Protein AF-A0A0B4C4C9-F1 (afdb_monomer_lite)

Radius of gyration: 31.79 Å; chains: 1; bounding box: 48×57×106 Å

pLDDT: mean 70.26, std 20.56, range [30.72, 98.25]

Foldseek 3Di:
DDDDDDDPPPDDDPDDDPPPPVVVPPDPDDDDPDDDVVVVVVVCVVVVNDDDPPDDDDDDDDDDDDDDDDDDDDDDDDPPPDPDPPPDDPPPPPPPPVPDDDDDDDDDPVVVVVLVVQQVVVCVVVVHRDDSVNSVVVVVVVVVVVCVVVVVD

Secondary structure (DSSP, 8-state):
---PPPPTTS-----------GGGG-PPPPPPPPPPHHHHHHHHHHTT-------------------PPP-PPPPP---------------------S-PPP------HHHHHHHHHHHHHHHHHHTSPPPHHHHHHHHHHHHHHHHHHHTT-

Sequence (153 aa):
MSRERAPVFAGRKAADSSLDLGGLTARPAKPKPPVDPAALAEVAERHGFTDRDSGGQVGAGEGGGLAAPPASPPASPQVVTVPVPASAAPGRRVLRSGRNVPVNLKATPDFQARFFAVCDRLTEIHGRPITQAEGFEMAIAALEREVAEGGAK

Organism: NCBI:txid172043

Structure (mmCIF, N/CA/C/O backbone):
data_AF-A0A0B4C4C9-F1
#
_entry.id   AF-A0A0B4C4C9-F1
#
loop_
_atom_site.group_PDB
_atom_site.id
_atom_site.type_symbol
_atom_site.label_atom_id
_atom_site.label_alt_id
_atom_site.label_comp_id
_atom_site.label_asym_id
_atom_site.label_entity_id
_atom_site.label_seq_id
_atom_site.pdbx_PDB_ins_code
_atom_site.Cartn_x
_atom_site.Cartn_y
_atom_site.Cartn_z
_atom_site.occupancy
_atom_site.B_iso_or_equiv
_atom_site.auth_seq_id
_atom_site.auth_comp_id
_atom_site.auth_asym_id
_atom_site.auth_atom_id
_atom_site.pdbx_PDB_model_num
ATOM 1 N N . MET A 1 1 ? -1.357 32.097 42.625 1.00 41.88 1 MET A N 1
ATOM 2 C CA . MET A 1 1 ? -0.040 31.486 42.340 1.00 41.88 1 MET A CA 1
ATOM 3 C C . MET A 1 1 ? 0.207 31.561 40.841 1.00 41.88 1 MET A C 1
ATOM 5 O O . MET A 1 1 ? -0.308 30.733 40.101 1.00 41.88 1 MET A O 1
ATOM 9 N N . SER A 1 2 ? 0.904 32.602 40.389 1.00 46.28 2 SER A N 1
ATOM 10 C CA . SER A 1 2 ? 1.195 32.841 38.970 1.00 46.28 2 SER A CA 1
ATOM 11 C C . SER A 1 2 ? 2.505 32.146 38.605 1.00 46.28 2 SER A C 1
ATOM 13 O O . SER A 1 2 ? 3.511 32.356 39.274 1.00 46.28 2 SER A O 1
ATOM 15 N N . ARG A 1 3 ? 2.494 31.280 37.586 1.00 51.66 3 ARG A N 1
ATOM 16 C CA . ARG A 1 3 ? 3.705 30.620 37.075 1.00 51.66 3 ARG A CA 1
ATOM 17 C C . ARG A 1 3 ? 4.302 31.471 35.955 1.00 51.66 3 ARG A C 1
ATOM 19 O O . ARG A 1 3 ? 3.769 31.482 34.848 1.00 51.66 3 ARG A O 1
ATOM 26 N N . GLU A 1 4 ? 5.395 32.166 36.247 1.00 62.62 4 GLU A N 1
ATOM 27 C CA . GLU A 1 4 ? 6.282 32.740 35.231 1.00 62.62 4 GLU A CA 1
ATOM 28 C C . GLU A 1 4 ? 6.896 31.615 34.381 1.00 62.62 4 GLU A C 1
ATOM 30 O O . GLU A 1 4 ? 7.437 30.641 34.907 1.00 62.62 4 GLU A O 1
ATOM 35 N N . ARG A 1 5 ? 6.796 31.728 33.051 1.00 60.53 5 ARG A N 1
ATOM 36 C CA . ARG A 1 5 ? 7.523 30.874 32.099 1.00 60.53 5 ARG A CA 1
ATOM 37 C C . ARG A 1 5 ? 8.831 31.566 31.722 1.00 60.53 5 ARG A C 1
ATOM 39 O O . ARG A 1 5 ? 8.803 32.676 31.202 1.00 60.53 5 ARG A O 1
ATOM 46 N N . ALA A 1 6 ? 9.955 30.887 31.933 1.00 61.78 6 ALA A N 1
ATOM 47 C CA . ALA A 1 6 ? 11.267 31.352 31.491 1.00 61.78 6 ALA A CA 1
ATOM 48 C C . ALA A 1 6 ? 11.370 31.395 29.946 1.00 61.78 6 ALA A C 1
ATOM 50 O O . ALA A 1 6 ? 10.840 30.501 29.274 1.00 61.78 6 ALA A O 1
ATOM 51 N N . PRO A 1 7 ? 12.064 32.388 29.357 1.00 62.88 7 PRO A N 1
ATOM 52 C CA . PRO A 1 7 ? 12.281 32.456 27.916 1.00 62.88 7 PRO A CA 1
ATOM 53 C C . PRO A 1 7 ? 13.371 31.467 27.469 1.00 62.88 7 PRO A C 1
ATOM 55 O O . PRO A 1 7 ? 14.532 31.573 27.852 1.00 62.88 7 PRO A O 1
ATOM 58 N N . VAL A 1 8 ? 13.002 30.531 26.590 1.00 62.84 8 VAL A N 1
ATOM 59 C CA . VAL A 1 8 ? 13.865 29.455 26.044 1.00 62.84 8 VAL A CA 1
ATOM 60 C C . VAL A 1 8 ? 14.946 29.971 25.069 1.00 62.84 8 VAL A C 1
ATOM 62 O O . VAL A 1 8 ? 15.803 29.212 24.627 1.00 62.84 8 VAL A O 1
ATOM 65 N N . PHE A 1 9 ? 14.960 31.269 24.747 1.00 61.53 9 PHE A N 1
ATOM 66 C CA . PHE A 1 9 ? 15.807 31.828 23.682 1.00 61.53 9 PHE A CA 1
ATOM 67 C C . PHE A 1 9 ? 16.710 32.993 24.106 1.00 61.53 9 PHE A C 1
ATOM 69 O O . PHE A 1 9 ? 17.215 33.724 23.256 1.00 61.53 9 PHE A O 1
ATOM 76 N N . ALA A 1 10 ? 16.982 33.158 25.399 1.00 53.31 10 ALA A N 1
ATOM 77 C CA . ALA A 1 10 ? 18.032 34.068 25.844 1.00 53.31 10 ALA A CA 1
ATOM 78 C C . ALA A 1 10 ? 19.397 33.358 25.761 1.00 53.31 10 ALA A C 1
ATOM 80 O O . ALA A 1 10 ? 19.833 32.750 26.733 1.00 53.31 10 ALA A O 1
ATOM 81 N N . GLY A 1 11 ? 20.073 33.389 24.602 1.00 51.84 11 GLY A N 1
ATOM 82 C CA . GLY A 1 11 ? 21.479 32.953 24.584 1.00 51.84 11 GLY A CA 1
ATOM 83 C C . GLY A 1 11 ? 22.174 32.607 23.269 1.00 51.84 11 GLY A C 1
ATOM 84 O O . GLY A 1 11 ? 23.379 32.373 23.310 1.00 51.84 11 GLY A O 1
ATOM 85 N N . ARG A 1 12 ? 21.524 32.586 22.098 1.00 47.84 12 ARG A N 1
ATOM 86 C CA . ARG A 1 12 ? 22.277 32.388 20.843 1.00 47.84 12 ARG A CA 1
ATOM 87 C C . ARG A 1 12 ? 22.711 33.726 20.263 1.00 47.84 12 ARG A C 1
ATOM 89 O O . ARG A 1 12 ? 22.006 34.325 19.459 1.00 47.84 12 ARG A O 1
ATOM 96 N N . LYS A 1 13 ? 23.893 34.178 20.699 1.00 50.91 13 LYS A N 1
ATOM 97 C CA . LYS A 1 13 ? 24.691 35.174 19.977 1.00 50.91 13 LYS A CA 1
ATOM 98 C C . LYS A 1 13 ? 24.787 3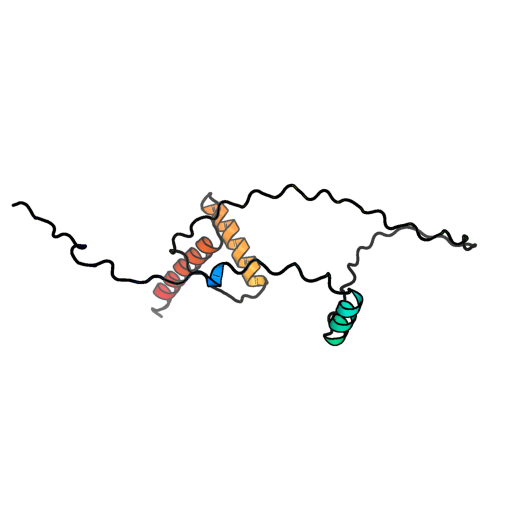4.740 18.513 1.00 50.91 13 LYS A C 1
ATOM 100 O O . LYS A 1 13 ? 25.241 33.634 18.229 1.00 50.91 13 LYS A O 1
ATOM 105 N N . ALA A 1 14 ? 24.343 35.616 17.618 1.00 56.09 14 ALA A N 1
ATOM 106 C CA . ALA A 1 14 ? 24.651 35.552 16.201 1.00 56.09 14 ALA A CA 1
ATOM 107 C C . ALA A 1 14 ? 26.172 35.676 16.055 1.00 56.09 14 ALA A C 1
ATOM 109 O O . ALA A 1 14 ? 26.721 36.767 16.176 1.00 56.09 14 ALA A O 1
ATOM 110 N N . ALA A 1 15 ? 26.846 34.542 15.907 1.00 51.12 15 ALA A N 1
ATOM 111 C CA . ALA A 1 15 ? 28.255 34.478 15.569 1.00 51.12 15 ALA A CA 1
ATOM 112 C C . ALA A 1 15 ? 28.355 33.824 14.192 1.00 51.12 15 ALA A C 1
ATOM 114 O O . ALA A 1 15 ? 28.039 32.647 14.022 1.00 51.12 15 ALA A O 1
ATOM 115 N N . ASP A 1 16 ? 28.689 34.666 13.220 1.00 53.50 16 ASP A N 1
ATOM 116 C CA . ASP A 1 16 ? 29.555 34.380 12.083 1.00 53.50 16 ASP A CA 1
ATOM 117 C C . ASP A 1 16 ? 29.471 32.975 11.492 1.00 53.50 16 ASP A C 1
ATOM 119 O O . ASP A 1 16 ? 30.243 32.067 11.787 1.00 53.50 16 ASP A O 1
ATOM 123 N N . SER A 1 17 ? 28.557 32.832 10.544 1.00 52.44 17 SER A N 1
ATOM 124 C CA . SER A 1 17 ? 28.753 31.911 9.431 1.00 52.44 17 SER A CA 1
ATOM 125 C C . SER A 1 17 ? 28.264 32.611 8.175 1.00 52.44 17 SER A C 1
ATOM 127 O O . SER A 1 17 ? 27.141 32.416 7.715 1.00 52.44 17 SER A O 1
ATOM 129 N N . SER A 1 18 ? 29.129 33.461 7.616 1.00 60.44 18 SER A N 1
ATOM 130 C CA . SER A 1 18 ? 29.066 33.793 6.197 1.00 60.44 18 SER A CA 1
ATOM 131 C C . SER A 1 18 ? 29.322 32.499 5.419 1.00 60.44 18 SER A C 1
ATOM 133 O O . SER A 1 18 ? 30.447 32.184 5.037 1.00 60.44 18 SER A O 1
ATOM 135 N N . LEU A 1 19 ? 28.274 31.692 5.275 1.00 60.56 19 LEU A N 1
ATOM 136 C CA . LEU A 1 19 ? 28.227 30.595 4.327 1.00 60.56 19 LEU A CA 1
ATOM 137 C C . LEU A 1 19 ? 28.437 31.214 2.947 1.00 60.56 19 LEU A C 1
ATOM 139 O O . LEU A 1 19 ? 27.572 31.931 2.446 1.00 60.56 19 LEU A O 1
ATOM 143 N N . ASP A 1 20 ? 29.612 30.988 2.370 1.00 67.12 20 ASP A N 1
ATOM 144 C CA . ASP A 1 20 ? 29.905 31.380 0.999 1.00 67.12 20 ASP A CA 1
ATOM 145 C C . ASP A 1 20 ? 29.041 30.536 0.050 1.00 67.12 20 ASP A C 1
ATOM 147 O O . ASP A 1 20 ? 29.332 29.380 -0.256 1.00 67.12 20 ASP A O 1
ATOM 151 N N . LEU A 1 21 ? 27.916 31.115 -0.369 1.00 64.38 21 LEU A N 1
ATOM 152 C CA . LEU A 1 21 ? 26.985 30.536 -1.339 1.00 64.38 21 LEU A CA 1
ATOM 153 C C . LEU A 1 21 ? 27.382 30.870 -2.789 1.00 64.38 21 LEU A C 1
ATOM 155 O O . LEU A 1 21 ? 26.626 30.562 -3.714 1.00 64.38 21 LEU A O 1
ATOM 159 N N . GLY A 1 22 ? 28.553 31.482 -3.017 1.00 62.78 22 GLY A N 1
ATOM 160 C CA . GLY A 1 22 ? 29.007 31.919 -4.339 1.00 62.78 22 GLY A CA 1
ATOM 161 C C . GLY A 1 22 ? 29.105 30.781 -5.358 1.00 62.78 22 GLY A C 1
ATOM 162 O O . GLY A 1 22 ? 28.765 30.966 -6.528 1.00 62.78 22 GLY A O 1
ATOM 163 N N . GLY A 1 23 ? 29.452 29.569 -4.910 1.00 61.16 23 GLY A N 1
ATOM 164 C CA . GLY A 1 23 ? 29.565 28.380 -5.766 1.00 61.16 23 GLY A CA 1
ATOM 165 C C . GLY A 1 23 ? 28.239 27.827 -6.310 1.00 61.16 23 GLY A C 1
ATOM 166 O O . GLY A 1 23 ? 28.249 27.053 -7.265 1.00 61.16 23 GLY A O 1
ATOM 167 N N . LEU A 1 24 ? 27.089 28.230 -5.756 1.00 59.91 24 LEU A N 1
ATOM 168 C CA . LEU A 1 24 ? 25.765 27.762 -6.201 1.00 59.91 24 LEU A CA 1
ATOM 169 C C . LEU A 1 24 ? 25.172 28.618 -7.328 1.00 59.91 24 LEU A C 1
ATOM 171 O O . LEU A 1 24 ? 24.108 28.302 -7.857 1.00 59.91 24 LEU A O 1
ATOM 175 N N . THR A 1 25 ? 25.874 29.679 -7.729 1.00 60.72 25 THR A N 1
ATOM 176 C CA . THR A 1 25 ? 25.498 30.538 -8.861 1.00 60.72 25 THR A CA 1
ATOM 177 C C . THR A 1 25 ? 26.081 30.058 -10.192 1.00 60.72 25 THR A C 1
ATOM 179 O O . THR A 1 25 ? 26.100 30.813 -11.166 1.00 60.72 25 THR A O 1
ATOM 182 N N . ALA A 1 26 ? 26.547 28.803 -10.264 1.00 66.31 26 ALA A N 1
ATOM 183 C CA . ALA A 1 26 ? 26.970 28.185 -11.512 1.00 66.31 26 ALA A CA 1
ATOM 184 C C . ALA A 1 26 ? 25.808 28.228 -12.516 1.00 66.31 26 ALA A C 1
ATOM 186 O O . ALA A 1 26 ? 24.854 27.451 -12.453 1.00 66.31 26 ALA A O 1
ATOM 187 N N . ARG A 1 27 ? 25.880 29.198 -13.432 1.00 67.19 27 ARG A N 1
ATOM 188 C CA . ARG A 1 27 ? 24.949 29.357 -14.545 1.00 67.19 27 ARG A CA 1
ATOM 189 C C . ARG A 1 27 ? 24.885 28.010 -15.273 1.00 67.19 27 ARG A C 1
ATOM 191 O O . ARG A 1 27 ? 25.951 27.465 -15.569 1.00 67.19 27 ARG A O 1
ATOM 198 N N . PRO A 1 28 ? 23.691 27.453 -15.545 1.00 65.38 28 PRO A N 1
ATOM 199 C CA . PRO A 1 28 ? 23.592 26.156 -16.196 1.00 65.38 28 PRO A CA 1
ATOM 200 C C . PRO A 1 28 ? 24.396 26.195 -17.496 1.00 65.38 28 PRO A C 1
ATOM 202 O O . PRO A 1 28 ? 24.246 27.117 -18.306 1.00 65.38 28 PRO A O 1
ATOM 205 N N . ALA A 1 29 ? 25.300 25.226 -17.652 1.00 71.56 29 ALA A N 1
ATOM 206 C CA . ALA A 1 29 ? 26.068 25.071 -18.875 1.00 71.56 29 ALA A CA 1
ATOM 207 C C . ALA A 1 29 ? 25.099 24.977 -20.062 1.00 71.56 29 ALA A C 1
ATOM 209 O O . ALA A 1 29 ? 24.012 24.404 -19.946 1.00 71.56 29 ALA A O 1
ATOM 210 N N . LYS A 1 30 ? 25.483 25.577 -21.195 1.00 76.56 30 LYS A N 1
ATOM 211 C CA . LYS A 1 30 ? 24.680 25.545 -22.424 1.00 76.56 30 LYS A CA 1
ATOM 212 C C . LYS A 1 30 ? 24.294 24.093 -22.752 1.00 76.56 30 LYS A C 1
ATOM 214 O O . LYS A 1 30 ? 25.125 23.203 -22.546 1.00 76.56 30 LYS A O 1
ATOM 219 N N . PRO A 1 31 ? 23.071 23.848 -23.255 1.00 69.69 31 PRO A N 1
ATOM 220 C CA . PRO A 1 31 ? 22.631 22.503 -23.595 1.00 69.69 31 PRO A CA 1
ATOM 221 C C . PRO A 1 31 ? 23.618 21.866 -24.576 1.00 69.69 31 PRO A C 1
ATOM 223 O O . PRO A 1 31 ? 24.054 22.498 -25.541 1.00 69.69 31 PRO A O 1
ATOM 226 N N . LYS A 1 32 ? 24.002 20.622 -24.281 1.00 73.75 32 LYS A N 1
ATOM 227 C CA . LYS A 1 32 ? 24.867 19.812 -25.145 1.00 73.75 32 LYS A CA 1
ATOM 228 C C . LYS A 1 32 ? 24.174 19.639 -26.510 1.00 73.75 32 LYS A C 1
ATOM 230 O O . LYS A 1 32 ? 22.945 19.533 -26.528 1.00 73.75 32 LYS A O 1
ATOM 235 N N . PRO A 1 33 ? 24.915 19.628 -27.633 1.00 75.38 33 PRO A N 1
ATOM 236 C CA . PRO A 1 33 ? 24.329 19.368 -28.944 1.00 75.38 33 PRO A CA 1
ATOM 237 C C . PRO A 1 33 ? 23.574 18.029 -28.962 1.00 75.38 33 PRO A C 1
ATOM 239 O O . PRO A 1 33 ? 23.926 17.127 -28.192 1.00 75.38 33 PRO A O 1
ATOM 242 N N . PRO A 1 34 ? 22.541 17.906 -29.816 1.00 77.62 34 PRO A N 1
ATOM 243 C CA . PRO A 1 34 ? 21.804 16.659 -29.970 1.00 77.62 34 PRO A CA 1
ATOM 244 C C . PRO A 1 34 ? 22.771 15.531 -30.337 1.00 77.62 34 PRO A C 1
ATOM 246 O O . PRO A 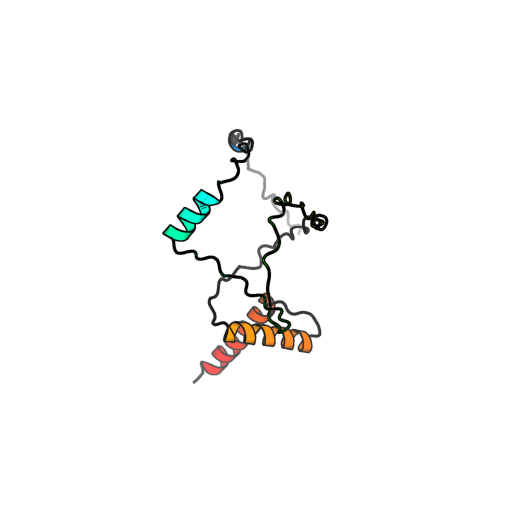1 34 ? 23.662 15.707 -31.168 1.00 77.62 34 PRO A O 1
ATOM 249 N N . VAL A 1 35 ? 22.620 14.393 -29.662 1.00 80.38 35 VAL A N 1
ATOM 250 C CA . VAL A 1 35 ? 23.433 13.200 -29.912 1.00 80.38 35 VAL A CA 1
ATOM 251 C C . VAL A 1 35 ? 23.036 12.622 -31.267 1.00 80.38 35 VAL A C 1
ATOM 253 O O . VAL A 1 35 ? 21.849 12.561 -31.584 1.00 80.38 35 VAL A O 1
ATOM 256 N N . ASP A 1 36 ? 24.031 12.218 -32.054 1.00 83.69 36 ASP A N 1
ATOM 257 C CA . ASP A 1 36 ? 23.822 11.595 -33.358 1.00 83.69 36 ASP A CA 1
ATOM 258 C C . ASP A 1 36 ? 23.021 10.284 -33.197 1.00 83.69 36 ASP A C 1
ATOM 260 O O . ASP A 1 36 ? 23.462 9.389 -32.464 1.00 83.69 36 ASP A O 1
ATOM 264 N N . PRO A 1 37 ? 21.847 10.148 -33.841 1.00 77.38 37 PRO A N 1
ATOM 265 C CA . PRO A 1 37 ? 21.036 8.938 -33.759 1.00 77.38 37 PRO A CA 1
ATOM 266 C C . PRO A 1 37 ? 21.770 7.688 -34.262 1.00 77.38 37 PRO A C 1
ATOM 268 O O . PRO A 1 37 ? 21.522 6.603 -33.740 1.00 77.38 37 PRO A O 1
ATOM 271 N N . ALA A 1 38 ? 22.706 7.817 -35.208 1.00 79.62 38 ALA A N 1
ATOM 272 C CA . ALA A 1 38 ? 23.494 6.680 -35.686 1.00 79.62 38 ALA A CA 1
ATOM 273 C C . ALA A 1 38 ? 24.442 6.147 -34.598 1.00 79.62 38 ALA A C 1
ATOM 275 O O . ALA A 1 38 ? 24.555 4.939 -34.398 1.00 79.62 38 ALA A O 1
ATOM 276 N N . ALA A 1 39 ? 25.059 7.048 -33.827 1.00 80.06 39 ALA A N 1
ATOM 277 C CA . ALA A 1 39 ? 25.904 6.672 -32.695 1.00 80.06 39 ALA A C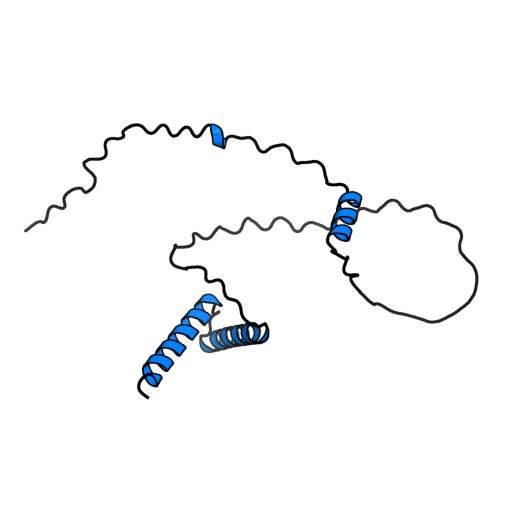A 1
ATOM 278 C C . ALA A 1 39 ? 25.091 6.013 -31.568 1.00 80.06 39 ALA A C 1
ATOM 280 O O . ALA A 1 39 ? 25.588 5.130 -30.871 1.00 80.06 39 ALA A O 1
ATOM 281 N N . LEU A 1 40 ? 23.830 6.420 -31.389 1.00 78.88 40 LEU A N 1
ATOM 282 C CA . LEU A 1 40 ? 22.919 5.782 -30.438 1.00 78.88 40 LEU A CA 1
ATOM 283 C C . LEU A 1 40 ? 22.517 4.374 -30.883 1.00 78.88 40 LEU A C 1
ATOM 285 O O . LEU A 1 40 ? 22.490 3.481 -30.039 1.00 78.88 40 LEU A O 1
ATOM 289 N N . ALA A 1 41 ? 22.261 4.164 -32.177 1.00 77.06 41 ALA A N 1
ATOM 290 C CA . ALA A 1 41 ? 21.946 2.847 -32.729 1.00 77.06 41 ALA A CA 1
ATOM 291 C C . ALA A 1 41 ? 23.115 1.863 -32.556 1.00 77.06 41 ALA A C 1
ATOM 293 O O . ALA A 1 41 ? 22.915 0.747 -32.085 1.00 77.06 41 ALA A O 1
ATOM 294 N N . GLU A 1 42 ? 24.351 2.298 -32.814 1.00 80.69 42 GLU A N 1
ATOM 295 C CA . GLU A 1 42 ? 25.544 1.463 -32.616 1.00 80.69 42 GLU A CA 1
ATOM 296 C C . GLU A 1 42 ? 25.737 1.062 -31.139 1.00 80.69 42 GLU A C 1
ATOM 298 O O . GLU A 1 42 ? 26.073 -0.081 -30.816 1.00 80.69 42 GLU A O 1
ATOM 303 N N . VAL A 1 43 ? 25.501 1.996 -30.210 1.00 81.38 43 VAL A N 1
ATOM 304 C CA . VAL A 1 43 ? 25.543 1.715 -28.765 1.00 81.38 43 VAL A CA 1
ATOM 305 C C . VAL A 1 43 ? 24.408 0.769 -28.365 1.00 81.38 43 VAL A C 1
ATOM 307 O O . VAL A 1 43 ? 24.632 -0.145 -27.570 1.00 81.38 43 VAL A O 1
ATOM 310 N N . ALA A 1 44 ? 23.210 0.953 -28.918 1.00 80.75 44 ALA A N 1
ATOM 311 C CA . ALA A 1 44 ? 22.065 0.089 -28.662 1.00 80.75 44 ALA A CA 1
ATOM 312 C C . ALA A 1 44 ? 22.335 -1.352 -29.124 1.00 80.75 44 ALA A C 1
ATOM 314 O O . ALA A 1 44 ? 22.159 -2.276 -28.329 1.00 80.75 44 ALA A O 1
ATOM 315 N N . GLU A 1 45 ? 22.872 -1.543 -30.332 1.00 81.06 45 GLU A N 1
ATOM 316 C CA . GLU A 1 45 ? 23.282 -2.856 -30.848 1.00 81.06 45 GLU A CA 1
ATOM 317 C C . GLU A 1 45 ? 24.363 -3.500 -29.977 1.00 81.06 45 GLU A C 1
ATOM 319 O O . GLU A 1 45 ? 24.231 -4.658 -29.573 1.00 81.06 45 GLU A O 1
ATOM 324 N N . ARG A 1 46 ? 25.400 -2.738 -29.602 1.00 82.44 46 ARG A N 1
ATOM 325 C CA . ARG A 1 46 ? 26.491 -3.228 -28.742 1.00 82.44 46 ARG A CA 1
ATOM 326 C C . ARG A 1 46 ? 25.995 -3.720 -27.381 1.00 82.44 46 ARG A C 1
ATOM 328 O O . ARG A 1 46 ? 26.597 -4.620 -26.797 1.00 82.44 46 ARG A O 1
ATOM 335 N N . HIS A 1 47 ? 24.916 -3.132 -26.873 1.00 82.56 47 HIS A N 1
ATOM 336 C CA . HIS A 1 47 ? 24.321 -3.482 -25.586 1.00 82.56 47 HIS A CA 1
ATOM 337 C C . HIS A 1 47 ? 23.054 -4.344 -25.703 1.00 82.56 47 HIS A C 1
ATOM 339 O O . HIS A 1 47 ? 22.417 -4.617 -24.686 1.00 82.56 47 HIS A O 1
ATOM 345 N N . GLY A 1 48 ? 22.708 -4.814 -26.907 1.00 80.94 48 GLY A N 1
ATOM 346 C CA . GLY A 1 48 ? 21.583 -5.722 -27.136 1.00 80.94 48 GLY A CA 1
ATOM 347 C C . GLY A 1 48 ? 20.199 -5.089 -26.954 1.00 80.94 48 GLY A C 1
ATOM 348 O O . GLY A 1 48 ? 19.222 -5.810 -26.748 1.00 80.94 48 GLY A O 1
ATOM 349 N N . PHE A 1 49 ? 20.092 -3.761 -27.026 1.00 72.38 49 PHE A N 1
ATOM 350 C CA . PHE A 1 49 ? 18.809 -3.065 -27.080 1.00 72.38 49 PHE A CA 1
ATOM 351 C C . PHE A 1 49 ? 18.279 -3.130 -28.512 1.00 72.38 49 PHE A C 1
ATOM 353 O O . PHE A 1 49 ? 18.626 -2.307 -29.352 1.00 72.38 49 PHE A O 1
ATOM 360 N N . THR A 1 50 ? 17.465 -4.143 -28.799 1.00 74.31 50 THR A N 1
ATOM 361 C CA . THR A 1 50 ? 16.749 -4.251 -30.075 1.00 74.31 50 THR A CA 1
ATOM 362 C C . THR A 1 50 ? 15.455 -3.446 -30.011 1.00 74.31 50 THR A C 1
ATOM 364 O O . THR A 1 50 ? 14.710 -3.531 -29.029 1.00 74.31 50 THR A O 1
ATOM 367 N N . ASP A 1 51 ? 15.197 -2.649 -31.050 1.00 68.00 51 ASP A N 1
ATOM 368 C CA . ASP A 1 51 ? 13.934 -1.933 -31.195 1.00 68.00 51 ASP A CA 1
ATOM 369 C C . ASP A 1 51 ? 12.791 -2.945 -31.285 1.00 68.00 51 ASP A C 1
ATOM 371 O O . ASP A 1 51 ? 12.790 -3.873 -32.095 1.00 68.00 51 ASP A O 1
ATOM 375 N N . ARG A 1 52 ? 11.806 -2.786 -30.405 1.00 58.59 52 ARG A N 1
ATOM 376 C CA . ARG A 1 52 ? 10.591 -3.586 -30.453 1.00 58.59 52 ARG A CA 1
ATOM 377 C C . ARG A 1 52 ? 9.724 -3.008 -31.564 1.00 58.59 52 ARG A C 1
ATOM 379 O O . ARG A 1 52 ? 9.094 -1.974 -31.349 1.00 58.59 52 ARG A O 1
ATOM 386 N N . ASP A 1 53 ? 9.685 -3.676 -32.718 1.00 50.25 53 ASP A N 1
ATOM 387 C CA . ASP A 1 53 ? 8.710 -3.394 -33.774 1.00 50.25 53 ASP A CA 1
ATOM 388 C C . ASP A 1 53 ? 7.322 -3.276 -33.138 1.00 50.25 53 ASP A C 1
ATOM 390 O O . ASP A 1 53 ? 6.778 -4.222 -32.552 1.00 50.25 53 ASP A O 1
ATOM 394 N N . SER A 1 54 ? 6.760 -2.073 -33.193 1.00 47.56 54 SER A N 1
ATOM 395 C CA . SER A 1 54 ? 5.409 -1.797 -32.725 1.00 47.56 54 SER A CA 1
ATOM 396 C C . SER A 1 54 ? 4.440 -2.352 -33.766 1.00 47.56 54 SER A C 1
ATOM 398 O O . SER A 1 54 ? 3.946 -1.647 -34.638 1.00 47.56 54 SER A O 1
ATOM 400 N N . GLY A 1 55 ? 4.211 -3.665 -33.697 1.00 41.75 55 GLY A N 1
ATOM 401 C CA . GLY A 1 55 ? 3.261 -4.383 -34.537 1.00 41.75 55 GLY A CA 1
ATOM 402 C C . GLY A 1 55 ? 1.840 -3.842 -34.372 1.00 41.75 55 GLY A C 1
ATOM 403 O O . GLY A 1 55 ? 1.118 -4.241 -33.462 1.00 41.75 55 GLY A O 1
ATOM 404 N N . GLY A 1 56 ? 1.441 -2.951 -35.277 1.00 35.44 56 GLY A N 1
ATOM 405 C CA . GLY A 1 56 ? 0.061 -2.552 -35.526 1.00 35.44 56 GLY A CA 1
ATOM 406 C C . GLY A 1 56 ? -0.394 -3.103 -36.873 1.00 35.44 56 GLY A C 1
ATOM 407 O O . GLY A 1 56 ? -0.157 -2.491 -37.910 1.00 35.44 56 GLY A O 1
ATOM 408 N N . GLN A 1 57 ? -1.036 -4.271 -36.858 1.00 39.94 57 GLN A N 1
ATOM 409 C CA . GLN A 1 57 ? -1.811 -4.782 -37.987 1.00 39.94 57 GLN A CA 1
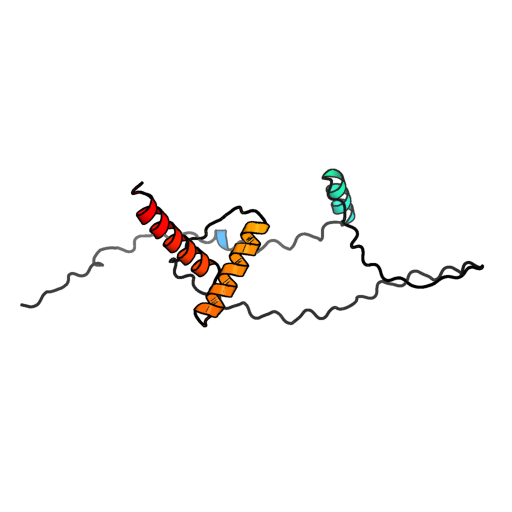ATOM 410 C C . GLN A 1 57 ? -3.010 -3.865 -38.274 1.00 39.94 57 GLN A C 1
ATOM 412 O O . GLN A 1 57 ? -3.825 -3.635 -37.385 1.00 39.94 57 GLN A O 1
ATOM 417 N N . VAL A 1 58 ? -3.191 -3.475 -39.536 1.00 40.34 58 VAL A N 1
ATOM 418 C CA . VAL A 1 58 ? -4.513 -3.304 -40.161 1.00 40.34 58 VAL A CA 1
ATOM 419 C C . VAL A 1 58 ? -4.432 -3.879 -41.577 1.00 40.34 58 VAL A C 1
ATOM 421 O O . VAL A 1 58 ? -3.590 -3.473 -42.372 1.00 40.34 58 VAL A O 1
ATOM 424 N N . GLY A 1 59 ? -5.240 -4.903 -41.855 1.00 39.41 59 GLY A N 1
ATOM 425 C CA . GLY A 1 59 ? -5.259 -5.612 -43.136 1.00 39.41 59 GLY A CA 1
ATOM 426 C C . GLY A 1 59 ? -6.293 -5.069 -44.124 1.00 39.41 59 GLY A C 1
ATOM 427 O O . GLY A 1 59 ? -7.245 -4.417 -43.707 1.00 39.41 59 GLY A O 1
ATOM 428 N N . ALA A 1 60 ? -6.120 -5.398 -45.412 1.00 32.44 60 ALA A N 1
ATOM 429 C CA . ALA A 1 60 ? -7.188 -5.656 -46.391 1.00 32.44 60 ALA A CA 1
ATOM 430 C C . ALA A 1 60 ? -6.607 -6.066 -47.765 1.00 32.44 60 ALA A C 1
ATOM 432 O O . ALA A 1 60 ? -5.836 -5.312 -48.347 1.00 32.44 60 ALA A O 1
ATOM 433 N N . GLY A 1 61 ? -7.074 -7.200 -48.307 1.00 34.66 61 GLY A N 1
ATOM 434 C CA . GLY A 1 61 ? -7.498 -7.295 -49.716 1.00 34.66 61 GLY A CA 1
ATOM 435 C C . GLY A 1 61 ? -6.529 -7.854 -50.768 1.00 34.66 61 GLY A C 1
ATOM 436 O O . GLY A 1 61 ? -5.472 -7.296 -51.020 1.00 34.66 61 GLY A O 1
ATOM 437 N N . GLU A 1 62 ? -6.975 -8.931 -51.421 1.00 35.31 62 GLU A N 1
ATOM 438 C CA . GLU A 1 62 ? -6.420 -9.677 -52.564 1.00 35.31 62 GLU A CA 1
ATOM 439 C C . GLU A 1 62 ? -6.223 -8.890 -53.880 1.00 35.31 62 GLU A C 1
ATOM 441 O O . GLU A 1 62 ? -6.912 -7.907 -54.141 1.00 35.31 62 GLU A O 1
ATOM 446 N N . GLY A 1 63 ? -5.406 -9.452 -54.788 1.00 32.03 63 GLY A N 1
ATOM 447 C CA . GLY A 1 63 ? -5.589 -9.320 -56.244 1.00 32.03 63 GLY A CA 1
ATOM 448 C C . GLY A 1 63 ? -4.319 -8.964 -57.019 1.00 32.03 63 GLY A C 1
ATOM 449 O O . GLY A 1 63 ? -3.694 -7.945 -56.761 1.00 32.03 63 GLY A O 1
ATOM 450 N N . GLY A 1 64 ? -3.918 -9.818 -57.965 1.00 33.31 64 GLY A N 1
ATOM 451 C CA . GLY A 1 64 ? -2.657 -9.714 -58.701 1.00 33.31 64 GLY A CA 1
ATOM 452 C C . GLY A 1 64 ? -2.626 -8.703 -59.853 1.00 33.31 64 GLY A C 1
ATOM 453 O O . GLY A 1 64 ? -3.644 -8.161 -60.267 1.00 33.31 64 GLY A O 1
ATOM 454 N N . GLY A 1 65 ? -1.432 -8.567 -60.439 1.00 30.72 65 GLY A N 1
ATOM 455 C CA . GLY A 1 65 ? -1.253 -8.115 -61.819 1.00 30.72 65 GLY A CA 1
ATOM 456 C C . GLY A 1 65 ? -0.529 -6.781 -61.996 1.00 30.72 65 GLY A C 1
ATOM 457 O O . GLY A 1 65 ? -1.134 -5.731 -61.875 1.00 30.72 65 GLY A O 1
ATOM 458 N N . LEU A 1 66 ? 0.732 -6.895 -62.432 1.00 37.38 66 LEU A N 1
ATOM 459 C CA . LEU A 1 66 ? 1.437 -6.035 -63.395 1.00 37.38 66 LEU A CA 1
ATOM 460 C C . LEU A 1 66 ? 1.704 -4.548 -63.065 1.00 37.38 66 LEU A C 1
ATOM 462 O O . LEU A 1 66 ? 0.829 -3.761 -62.741 1.00 37.38 66 LEU A O 1
ATOM 466 N N . ALA A 1 67 ? 2.952 -4.188 -63.388 1.00 32.72 67 ALA A N 1
ATOM 467 C CA . ALA A 1 67 ? 3.515 -2.857 -63.622 1.00 32.72 67 ALA A CA 1
ATOM 468 C C . ALA A 1 67 ? 3.967 -2.047 -62.391 1.00 32.72 67 ALA A C 1
ATOM 470 O O . ALA A 1 67 ? 3.187 -1.513 -61.610 1.00 32.72 67 ALA A O 1
ATOM 471 N N . ALA A 1 68 ? 5.293 -1.901 -62.298 1.00 44.41 68 ALA A N 1
ATOM 472 C CA . ALA A 1 68 ? 5.973 -0.921 -61.465 1.00 44.41 68 ALA A CA 1
ATOM 473 C C . ALA A 1 68 ? 5.602 0.513 -61.900 1.00 44.41 68 ALA A C 1
ATOM 475 O O . ALA A 1 68 ? 5.747 0.830 -63.085 1.00 44.41 68 ALA A O 1
ATOM 476 N N . PRO A 1 69 ? 5.175 1.400 -60.983 1.00 45.72 69 PRO A N 1
ATOM 477 C CA . PRO A 1 69 ? 5.076 2.822 -61.276 1.00 45.72 69 PRO A CA 1
ATOM 478 C C . PRO A 1 69 ? 6.443 3.523 -61.110 1.00 45.72 69 PRO A C 1
ATOM 480 O O . PRO A 1 69 ? 7.271 3.097 -60.301 1.00 45.72 69 PRO A O 1
ATOM 483 N N . PRO A 1 70 ? 6.704 4.594 -61.883 1.00 42.25 70 PRO A N 1
ATOM 484 C CA . PRO A 1 70 ? 7.982 5.297 -61.891 1.00 42.25 70 PRO A CA 1
ATOM 485 C C . PRO A 1 70 ? 8.244 6.053 -60.583 1.00 42.25 70 PRO A C 1
ATOM 487 O O . PRO A 1 70 ? 7.334 6.576 -59.938 1.00 42.25 70 PRO A O 1
ATOM 490 N N . ALA A 1 71 ? 9.529 6.118 -60.228 1.00 49.06 71 ALA A N 1
ATOM 491 C CA . ALA A 1 71 ? 10.062 6.800 -59.058 1.00 49.06 71 ALA A CA 1
ATOM 492 C C . ALA A 1 71 ? 9.558 8.251 -58.955 1.00 49.06 71 ALA A C 1
ATOM 494 O O . ALA A 1 71 ? 9.883 9.101 -59.783 1.00 49.06 71 ALA A O 1
ATOM 495 N N . SER A 1 72 ? 8.783 8.523 -57.905 1.00 53.12 72 SER A N 1
ATOM 496 C CA . SER A 1 72 ? 8.470 9.880 -57.453 1.00 53.12 72 SER A CA 1
ATOM 497 C C . SER A 1 72 ? 9.589 10.378 -56.523 1.00 53.12 72 SER A C 1
ATOM 499 O O . SER A 1 72 ? 10.141 9.574 -55.768 1.00 53.12 72 SER A O 1
ATOM 501 N N . PRO A 1 73 ? 9.962 11.672 -56.571 1.00 59.00 73 PRO A N 1
ATOM 502 C CA . PRO A 1 73 ? 11.047 12.224 -55.758 1.00 59.00 73 PRO A CA 1
ATOM 503 C C . PRO A 1 73 ? 10.715 12.145 -54.256 1.00 59.00 73 PRO A C 1
ATOM 505 O O . PRO A 1 73 ? 9.534 12.156 -53.898 1.00 59.00 73 PRO A O 1
ATOM 508 N N . PRO A 1 74 ? 11.722 12.074 -53.361 1.00 50.47 74 PRO A N 1
ATOM 509 C CA . PRO A 1 74 ? 11.474 11.965 -51.930 1.00 50.47 74 PRO A CA 1
ATOM 510 C C . PRO A 1 74 ? 10.740 13.215 -51.440 1.00 50.47 74 PRO A C 1
ATOM 512 O O . PRO A 1 74 ? 11.255 14.331 -51.512 1.00 50.47 74 PRO A O 1
ATOM 515 N N . ALA A 1 75 ? 9.514 13.016 -50.959 1.00 50.62 75 ALA A N 1
ATOM 516 C CA . ALA A 1 75 ? 8.744 14.048 -50.293 1.00 50.62 75 ALA A CA 1
ATOM 517 C C . ALA A 1 75 ? 9.505 14.511 -49.044 1.00 50.62 75 ALA A C 1
ATOM 519 O O . ALA A 1 75 ? 9.869 13.702 -48.189 1.00 50.62 75 ALA A O 1
ATOM 520 N N . SER A 1 76 ? 9.744 15.819 -48.945 1.00 61.00 76 SER A N 1
ATOM 521 C CA . SER A 1 76 ? 10.251 16.461 -47.735 1.00 61.00 76 SER A CA 1
ATOM 522 C C . SER A 1 76 ? 9.410 16.038 -46.522 1.00 61.00 76 SER A C 1
ATOM 524 O O . SER A 1 76 ? 8.183 15.960 -46.647 1.00 61.00 76 SER A O 1
ATOM 526 N N . PRO A 1 77 ? 10.018 15.787 -45.349 1.00 57.47 77 PRO A N 1
ATOM 527 C CA . PRO A 1 77 ? 9.269 15.397 -44.164 1.00 57.47 77 PRO A CA 1
ATOM 528 C C . PRO A 1 77 ? 8.300 16.521 -43.797 1.00 57.47 77 PRO A C 1
ATOM 530 O O . PRO A 1 77 ? 8.709 17.620 -43.420 1.00 57.47 77 PRO A O 1
ATOM 533 N N . GLN A 1 78 ? 7.001 16.257 -43.931 1.00 56.41 78 GLN A N 1
ATOM 534 C CA . GLN A 1 78 ? 5.988 17.150 -43.393 1.00 56.41 78 GLN A CA 1
ATOM 535 C C . GLN A 1 78 ? 6.070 17.068 -41.872 1.00 56.41 78 GLN A C 1
ATOM 537 O O . GLN A 1 78 ? 5.840 16.017 -41.276 1.00 56.41 78 GLN A O 1
ATOM 542 N N . VAL A 1 79 ? 6.445 18.183 -41.249 1.00 49.53 79 VAL A N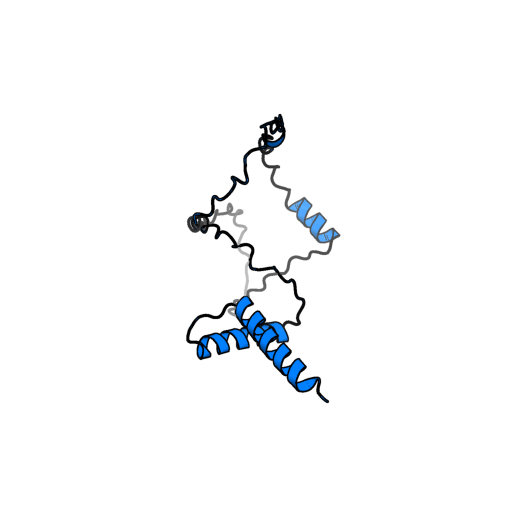 1
ATOM 543 C CA . VAL A 1 79 ? 6.417 18.340 -39.798 1.00 49.53 79 VAL A CA 1
ATOM 544 C C . VAL A 1 79 ? 4.952 18.290 -39.377 1.00 49.53 79 VAL A C 1
ATOM 546 O O . VAL A 1 79 ? 4.219 19.266 -39.515 1.00 49.53 79 VAL A O 1
ATOM 549 N N . VAL A 1 80 ? 4.508 17.131 -38.894 1.00 54.00 80 VAL A N 1
ATOM 550 C CA . VAL A 1 80 ? 3.222 17.009 -38.211 1.00 54.00 80 VAL A CA 1
ATOM 551 C C . VAL A 1 80 ? 3.380 17.716 -36.872 1.00 54.00 80 VAL A C 1
ATOM 553 O O . VAL A 1 80 ? 3.932 17.172 -35.916 1.00 54.00 80 VAL A O 1
ATOM 556 N N . THR A 1 81 ? 2.935 18.966 -36.812 1.00 45.38 81 THR A N 1
ATOM 557 C CA . THR A 1 81 ? 2.859 19.724 -35.567 1.00 45.38 81 THR A CA 1
ATOM 558 C C . THR A 1 81 ? 1.753 19.110 -34.716 1.00 45.38 81 THR A C 1
ATOM 560 O O . THR A 1 81 ? 0.585 19.475 -34.833 1.00 45.38 81 THR A O 1
ATOM 563 N N . VAL A 1 82 ? 2.102 18.139 -33.872 1.00 53.84 82 VAL A N 1
ATOM 564 C CA . VAL A 1 82 ? 1.205 17.691 -32.805 1.00 53.84 82 VAL A CA 1
ATOM 565 C C . VAL A 1 82 ? 1.034 18.886 -31.864 1.00 53.84 82 VAL A C 1
ATOM 567 O O . VAL A 1 82 ? 2.041 19.385 -31.351 1.00 53.84 82 VAL A O 1
ATOM 570 N N . PRO A 1 83 ? -0.188 19.399 -31.639 1.00 45.53 83 PRO A N 1
ATOM 571 C CA . PRO A 1 83 ? -0.386 20.440 -30.647 1.00 45.53 83 PRO A CA 1
ATOM 572 C C . PRO A 1 83 ? 0.022 19.876 -29.286 1.00 45.53 83 PRO A C 1
ATOM 574 O O . PRO A 1 83 ? -0.608 18.962 -28.757 1.00 45.53 83 PRO A O 1
ATOM 577 N N . VAL A 1 84 ? 1.114 20.411 -28.739 1.00 53.47 84 VAL A N 1
ATOM 578 C CA . VAL A 1 84 ? 1.528 20.168 -27.358 1.00 53.47 84 VAL A CA 1
ATOM 579 C C . VAL A 1 84 ? 0.368 20.638 -26.480 1.00 53.47 84 VAL A C 1
ATOM 581 O O . VAL A 1 84 ? 0.037 21.828 -26.535 1.00 53.47 84 VAL A O 1
ATOM 584 N N . PRO A 1 85 ? -0.292 19.757 -25.703 1.00 52.97 85 PRO A N 1
ATOM 585 C CA . PRO A 1 85 ? -1.302 20.214 -24.768 1.00 52.97 85 PRO A CA 1
ATOM 586 C C . PRO A 1 85 ? -0.636 21.218 -23.833 1.00 52.97 85 PRO A C 1
ATOM 588 O O . PRO A 1 85 ? 0.439 20.958 -23.286 1.00 52.97 85 PRO A O 1
ATOM 591 N N . ALA A 1 86 ? -1.257 22.393 -23.728 1.00 57.62 86 ALA A N 1
ATOM 592 C CA . ALA A 1 86 ? -0.787 23.488 -22.904 1.00 57.62 86 ALA A CA 1
ATOM 593 C C . ALA A 1 86 ? -0.365 22.951 -21.534 1.00 57.62 86 ALA A C 1
ATOM 595 O O . ALA A 1 86 ? -1.144 22.275 -20.862 1.00 57.62 86 ALA A O 1
ATOM 596 N N . SER A 1 87 ? 0.895 23.232 -21.194 1.00 51.66 87 SER A N 1
ATOM 597 C CA . SER A 1 87 ? 1.550 22.937 -19.925 1.00 51.66 87 SER A CA 1
ATOM 598 C C . SER A 1 87 ? 0.538 22.907 -18.782 1.00 51.66 87 SER A C 1
ATOM 600 O O . SER A 1 87 ? 0.004 23.949 -18.391 1.00 51.66 87 SER A O 1
ATOM 602 N N . ALA A 1 88 ? 0.240 21.706 -18.279 1.00 60.09 88 ALA A N 1
ATOM 603 C CA . ALA A 1 88 ? -0.512 21.567 -17.047 1.00 60.09 88 ALA A CA 1
ATOM 604 C C . ALA A 1 88 ? 0.215 22.410 -15.997 1.00 60.09 88 ALA A C 1
ATOM 606 O O . ALA A 1 88 ? 1.419 22.234 -15.786 1.00 60.09 88 ALA A O 1
ATOM 607 N N . ALA A 1 89 ? -0.501 23.368 -15.402 1.00 59.88 89 ALA A N 1
ATOM 608 C CA . ALA A 1 89 ? 0.037 24.235 -14.364 1.00 59.88 89 ALA A CA 1
ATOM 609 C C . ALA A 1 89 ? 0.842 23.384 -13.368 1.00 59.88 89 ALA A C 1
ATOM 611 O O . ALA A 1 89 ? 0.370 22.297 -13.017 1.00 59.88 89 ALA A O 1
ATOM 612 N N . PRO A 1 90 ? 2.039 23.825 -12.930 1.00 52.88 90 PRO A N 1
ATOM 613 C CA . PRO A 1 90 ? 2.853 23.050 -12.007 1.00 52.88 90 PRO A CA 1
ATOM 614 C C . PRO A 1 90 ? 1.982 22.709 -10.805 1.00 52.88 90 PRO A C 1
ATOM 616 O O . PRO A 1 90 ? 1.576 23.597 -10.050 1.00 52.88 90 PRO A O 1
ATOM 619 N N . GLY A 1 91 ? 1.630 21.425 -10.692 1.00 55.97 91 GLY A N 1
ATOM 620 C CA . GLY A 1 91 ? 0.742 20.946 -9.649 1.00 55.97 91 GLY A CA 1
ATOM 621 C C . GLY A 1 91 ? 1.274 21.460 -8.324 1.00 55.97 91 GLY A C 1
ATOM 622 O O . GLY A 1 91 ? 2.466 21.311 -8.039 1.00 55.97 91 GLY A O 1
ATOM 623 N N . ARG A 1 92 ? 0.415 22.140 -7.555 1.00 57.94 92 ARG A N 1
ATOM 624 C CA . ARG A 1 92 ? 0.765 22.706 -6.251 1.00 57.94 92 ARG A CA 1
ATOM 625 C C . ARG A 1 92 ? 1.511 21.630 -5.475 1.00 57.94 92 ARG A C 1
ATOM 627 O O . ARG A 1 92 ? 0.924 20.611 -5.119 1.00 57.94 92 ARG A O 1
ATOM 634 N N . ARG A 1 93 ? 2.813 21.834 -5.263 1.00 59.25 93 ARG A N 1
ATOM 635 C CA . ARG A 1 93 ? 3.672 20.876 -4.572 1.00 59.25 93 ARG A CA 1
ATOM 636 C C . ARG A 1 93 ? 3.147 20.773 -3.146 1.00 59.25 93 ARG A C 1
ATOM 638 O O . ARG A 1 93 ? 3.390 21.652 -2.324 1.00 59.25 93 ARG A O 1
ATOM 645 N N . VAL A 1 94 ? 2.333 19.750 -2.895 1.00 63.75 94 VAL A N 1
ATOM 646 C CA . VAL A 1 94 ? 1.727 19.522 -1.588 1.00 63.75 94 VAL A CA 1
ATOM 647 C C . VAL A 1 94 ? 2.882 19.308 -0.621 1.00 63.75 94 VAL A C 1
ATOM 649 O O . VAL A 1 94 ? 3.687 18.391 -0.803 1.00 63.75 94 VAL A O 1
ATOM 652 N N . LEU A 1 95 ? 3.000 20.197 0.368 1.00 45.94 95 LEU A N 1
ATOM 653 C CA . LEU A 1 95 ? 3.911 20.018 1.490 1.00 45.94 95 LEU A CA 1
ATOM 654 C C . LEU A 1 95 ? 3.579 18.668 2.125 1.00 45.94 95 LEU A C 1
ATOM 656 O O . LEU A 1 95 ? 2.544 18.512 2.772 1.00 45.94 95 LEU A O 1
ATOM 660 N N . ARG A 1 96 ? 4.436 17.670 1.891 1.00 58.25 96 ARG A N 1
ATOM 661 C CA . ARG A 1 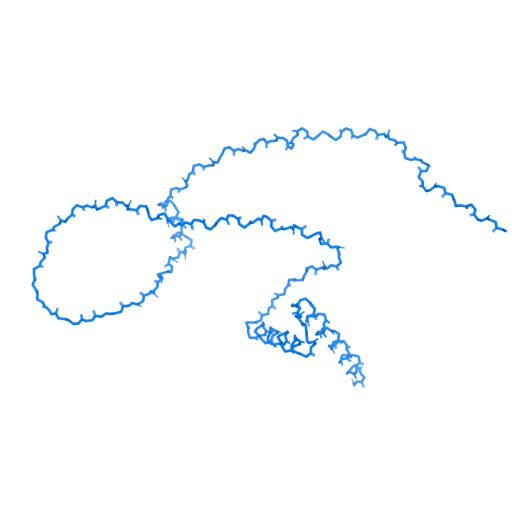96 ? 4.331 16.381 2.568 1.00 58.25 96 ARG A CA 1
ATOM 662 C C . ARG A 1 96 ? 4.600 16.661 4.039 1.00 58.25 96 ARG A C 1
ATOM 664 O O . ARG A 1 96 ? 5.673 17.146 4.380 1.00 58.25 96 ARG A O 1
ATOM 671 N N . SER A 1 97 ? 3.631 16.369 4.897 1.00 64.62 97 SER A N 1
ATOM 672 C CA . SER A 1 97 ? 3.647 16.658 6.338 1.00 64.62 97 SER A CA 1
ATOM 673 C C . SER A 1 97 ? 4.733 15.909 7.130 1.00 64.62 97 SER A C 1
ATOM 675 O O . SER A 1 97 ? 4.704 15.921 8.355 1.00 64.62 97 SER A O 1
ATOM 677 N N . GLY A 1 98 ? 5.661 15.217 6.457 1.00 64.31 98 GLY A N 1
ATOM 678 C CA . GLY A 1 98 ? 6.677 14.364 7.077 1.00 64.31 98 GLY A CA 1
ATOM 679 C C . GLY A 1 98 ? 6.118 13.129 7.790 1.00 64.31 98 GLY A C 1
ATOM 680 O O . GLY A 1 98 ? 6.893 12.388 8.376 1.00 64.31 98 GLY A O 1
ATOM 681 N N . ARG A 1 99 ? 4.796 12.897 7.754 1.00 78.06 99 ARG A N 1
ATOM 682 C CA . ARG A 1 99 ? 4.141 11.789 8.471 1.00 78.06 99 ARG A CA 1
ATOM 683 C C . ARG A 1 99 ? 4.224 10.451 7.740 1.00 78.06 99 ARG A C 1
ATOM 685 O O . ARG A 1 99 ? 4.210 9.416 8.389 1.00 78.06 99 ARG A O 1
ATOM 692 N N . ASN A 1 100 ? 4.339 10.474 6.413 1.00 81.50 100 ASN A N 1
ATOM 693 C CA . ASN A 1 100 ? 4.303 9.262 5.600 1.00 81.50 100 ASN A CA 1
ATOM 694 C C . ASN A 1 100 ? 5.725 8.866 5.198 1.00 81.50 100 ASN A C 1
ATOM 696 O O . ASN A 1 100 ? 6.445 9.667 4.592 1.00 81.50 100 ASN A O 1
ATOM 700 N N . VAL A 1 101 ? 6.100 7.622 5.497 1.00 88.00 101 VAL A N 1
ATOM 701 C CA . VAL A 1 101 ? 7.390 7.033 5.122 1.00 88.00 101 VAL A CA 1
ATOM 702 C C . VAL A 1 101 ? 7.204 6.209 3.843 1.00 88.00 101 VAL A C 1
ATOM 704 O O . VAL A 1 101 ? 6.294 5.383 3.789 1.00 88.00 101 VAL A O 1
ATOM 707 N N . PRO A 1 102 ? 8.016 6.422 2.790 1.00 89.69 102 PRO A N 1
ATOM 708 C CA . PRO A 1 102 ? 7.934 5.602 1.590 1.00 89.69 102 PRO A CA 1
ATOM 709 C C . PRO A 1 102 ? 8.427 4.180 1.879 1.00 89.69 102 PRO A C 1
ATOM 711 O O . PRO A 1 102 ? 9.496 3.996 2.459 1.00 89.69 102 PRO A O 1
ATOM 714 N N . VAL A 1 103 ? 7.678 3.183 1.414 1.00 89.75 103 VAL A N 1
ATOM 715 C CA . VAL A 1 103 ? 8.063 1.768 1.477 1.00 89.75 103 VAL A CA 1
ATOM 716 C C . VAL A 1 103 ? 8.229 1.253 0.050 1.00 89.75 103 VAL A C 1
ATOM 718 O O . VAL A 1 103 ? 7.365 1.480 -0.795 1.00 89.75 103 VAL A O 1
ATOM 721 N N . ASN A 1 104 ? 9.352 0.588 -0.231 1.00 94.19 104 ASN A N 1
ATOM 722 C CA . ASN A 1 104 ? 9.610 -0.042 -1.524 1.00 94.19 104 ASN A CA 1
ATOM 723 C C . ASN A 1 104 ? 9.416 -1.556 -1.393 1.00 94.19 104 ASN A C 1
ATOM 725 O O . ASN A 1 104 ? 10.131 -2.205 -0.630 1.00 94.19 104 ASN A O 1
ATOM 729 N N . LEU A 1 105 ? 8.439 -2.100 -2.116 1.00 93.56 105 LEU A N 1
ATOM 730 C CA . LEU A 1 105 ? 8.044 -3.503 -2.042 1.00 93.56 105 LEU A CA 1
ATOM 731 C C . LEU A 1 105 ? 8.202 -4.167 -3.405 1.00 93.56 105 LEU A C 1
ATOM 733 O O . LEU A 1 105 ? 7.898 -3.580 -4.443 1.00 93.56 105 LEU A O 1
ATOM 737 N N . LYS A 1 106 ? 8.626 -5.430 -3.384 1.00 96.94 106 LYS A N 1
ATOM 738 C CA . LYS A 1 106 ? 8.563 -6.319 -4.543 1.00 96.94 106 LYS A CA 1
ATOM 739 C C . LYS A 1 106 ? 7.429 -7.308 -4.316 1.00 96.94 106 LYS A C 1
ATOM 741 O O . LYS A 1 106 ? 7.435 -8.025 -3.321 1.00 96.94 106 LYS A O 1
ATOM 746 N N . ALA A 1 107 ? 6.477 -7.341 -5.236 1.00 95.50 107 ALA A N 1
ATOM 747 C CA . ALA A 1 107 ? 5.370 -8.286 -5.247 1.00 95.50 107 ALA A CA 1
ATOM 748 C C . ALA A 1 107 ? 5.253 -8.898 -6.644 1.00 95.50 107 ALA A C 1
ATOM 750 O O . ALA A 1 107 ? 5.710 -8.306 -7.625 1.00 95.50 107 ALA A O 1
ATOM 751 N N . THR A 1 108 ? 4.651 -10.080 -6.744 1.00 98.19 108 THR A N 1
ATOM 752 C CA . THR A 1 108 ? 4.294 -10.624 -8.056 1.00 98.19 108 THR A CA 1
ATOM 753 C C . THR A 1 108 ? 3.120 -9.831 -8.650 1.00 98.19 108 THR A C 1
ATOM 755 O O . THR A 1 108 ? 2.331 -9.250 -7.891 1.00 98.19 108 THR A O 1
ATOM 758 N N . PRO A 1 109 ? 2.966 -9.810 -9.989 1.00 97.88 109 PRO A N 1
ATOM 759 C CA . PRO A 1 109 ? 1.877 -9.083 -10.647 1.00 97.88 109 PRO A CA 1
ATOM 760 C C . PRO A 1 109 ? 0.490 -9.489 -10.135 1.00 97.88 109 PRO A C 1
ATOM 762 O O . PRO A 1 109 ? -0.360 -8.633 -9.904 1.00 97.88 109 PRO A O 1
ATOM 765 N N . ASP A 1 110 ? 0.290 -10.781 -9.865 1.00 98.25 110 ASP A N 1
ATOM 766 C CA . ASP A 1 110 ? -0.984 -11.306 -9.367 1.00 98.25 110 ASP A CA 1
ATOM 767 C C . ASP A 1 110 ? -1.348 -10.733 -7.995 1.00 98.25 110 ASP A C 1
ATOM 769 O O . ASP A 1 110 ? -2.487 -10.333 -7.757 1.00 98.25 110 ASP A O 1
ATOM 773 N N . PHE A 1 111 ? -0.380 -10.656 -7.079 1.00 97.25 111 PHE A N 1
ATOM 774 C CA . PHE A 1 111 ? -0.615 -10.080 -5.756 1.00 97.25 111 PHE A CA 1
ATOM 775 C C . PHE A 1 111 ? -0.828 -8.570 -5.824 1.00 97.25 111 PHE A C 1
ATOM 777 O O . PHE A 1 111 ? -1.664 -8.047 -5.089 1.00 97.25 111 PHE A O 1
ATOM 784 N N . GLN A 1 112 ? -0.136 -7.879 -6.730 1.00 97.25 112 GLN A N 1
ATOM 785 C CA . GLN A 1 112 ? -0.363 -6.458 -6.967 1.00 97.25 112 GLN A CA 1
ATOM 786 C C . GLN A 1 112 ? -1.788 -6.196 -7.481 1.00 97.25 112 GLN A C 1
ATOM 788 O O . GLN A 1 112 ? -2.489 -5.346 -6.934 1.00 97.25 112 GLN A O 1
ATOM 793 N N . ALA A 1 113 ? -2.244 -6.959 -8.478 1.00 97.69 113 ALA A N 1
ATOM 794 C CA . ALA A 1 113 ? -3.595 -6.841 -9.021 1.00 97.69 113 ALA A CA 1
ATOM 795 C C . ALA A 1 113 ? -4.664 -7.137 -7.959 1.00 97.69 113 ALA A C 1
ATOM 797 O O . ALA A 1 113 ? -5.625 -6.383 -7.806 1.00 97.69 113 ALA A O 1
ATOM 798 N N . ARG A 1 114 ? -4.467 -8.199 -7.167 1.00 98.06 114 ARG A N 1
ATOM 799 C CA . ARG A 1 114 ? -5.363 -8.540 -6.053 1.00 98.06 114 ARG A CA 1
ATOM 800 C C . ARG A 1 114 ? -5.413 -7.442 -4.997 1.00 98.06 114 ARG A C 1
ATOM 802 O O . ARG A 1 114 ? -6.493 -7.142 -4.502 1.00 98.06 114 ARG A O 1
ATOM 809 N N . PHE A 1 115 ? -4.275 -6.841 -4.658 1.00 97.31 115 PHE A N 1
ATOM 810 C CA . PHE A 1 115 ? -4.229 -5.738 -3.704 1.00 97.31 115 PHE A CA 1
ATOM 811 C C . PHE A 1 115 ? -5.030 -4.528 -4.200 1.00 97.31 115 PHE A C 1
ATOM 813 O O . PHE A 1 115 ? -5.821 -3.973 -3.442 1.00 97.31 115 PHE A O 1
ATOM 820 N N . PHE A 1 116 ? -4.908 -4.166 -5.480 1.00 96.69 116 PHE A N 1
ATOM 821 C CA . PHE A 1 116 ? -5.707 -3.078 -6.050 1.00 96.69 116 PHE A CA 1
ATOM 822 C C . PHE A 1 116 ? -7.206 -3.381 -6.032 1.00 96.69 116 PHE A C 1
ATOM 824 O O . PHE A 1 116 ? -7.975 -2.543 -5.572 1.00 96.69 116 PHE A O 1
ATOM 831 N N . ALA A 1 117 ? -7.612 -4.603 -6.383 1.00 97.69 117 ALA A N 1
ATOM 832 C CA . ALA A 1 117 ? -9.013 -5.012 -6.281 1.00 97.69 117 ALA A CA 1
ATOM 833 C C . ALA A 1 117 ? -9.550 -4.939 -4.835 1.00 97.69 117 ALA A C 1
ATOM 835 O O . ALA A 1 117 ? -10.716 -4.615 -4.610 1.00 97.69 117 ALA A O 1
ATOM 836 N N . VAL A 1 118 ? -8.706 -5.214 -3.833 1.00 97.25 118 VAL A N 1
ATOM 837 C CA . VAL A 1 118 ? -9.069 -5.028 -2.419 1.00 97.25 118 VAL A CA 1
ATOM 838 C C . VAL A 1 118 ? -9.259 -3.545 -2.090 1.00 97.25 118 VAL A C 1
ATOM 840 O O . VAL A 1 118 ? -10.240 -3.209 -1.431 1.00 97.25 118 VAL A O 1
ATOM 843 N N . CYS A 1 119 ? -8.384 -2.650 -2.556 1.00 97.00 119 CYS A N 1
ATOM 844 C CA . CYS A 1 119 ? -8.549 -1.204 -2.361 1.00 97.00 119 CYS A CA 1
ATOM 845 C C . CYS A 1 119 ? -9.837 -0.664 -3.003 1.00 97.00 119 CYS A C 1
ATOM 847 O O . CYS A 1 119 ? -10.522 0.162 -2.392 1.00 97.00 119 CYS A O 1
ATOM 849 N N . ASP A 1 120 ? -10.194 -1.153 -4.190 1.00 97.38 120 ASP A N 1
ATOM 850 C CA . ASP A 1 120 ? -11.438 -0.779 -4.870 1.00 97.38 120 ASP A CA 1
ATOM 851 C C . ASP A 1 120 ? -12.655 -1.230 -4.054 1.00 97.38 120 ASP A C 1
ATOM 853 O O . ASP A 1 120 ? -13.550 -0.440 -3.753 1.00 97.38 120 ASP A O 1
ATOM 857 N N . ARG A 1 121 ? -12.638 -2.470 -3.558 1.00 97.75 121 ARG A N 1
ATOM 858 C CA . ARG A 1 121 ? -13.708 -2.978 -2.694 1.00 97.75 121 ARG A CA 1
ATOM 859 C C . ARG A 1 121 ? -13.809 -2.223 -1.366 1.00 97.75 121 ARG A C 1
ATOM 861 O O . ARG A 1 121 ? -14.907 -1.976 -0.876 1.00 97.75 121 ARG A O 1
ATOM 868 N N . LEU A 1 122 ? -12.682 -1.838 -0.768 1.00 96.19 122 LEU A N 1
ATOM 869 C CA . LEU A 1 122 ? -12.678 -0.999 0.435 1.00 96.19 122 LEU A CA 1
ATOM 870 C C . LEU A 1 122 ? -13.268 0.387 0.148 1.00 96.19 122 LEU A C 1
ATOM 872 O O . LEU A 1 122 ? -13.998 0.918 0.981 1.00 96.19 122 LEU A O 1
ATOM 876 N N . THR A 1 123 ? -13.013 0.945 -1.034 1.00 96.25 123 THR A N 1
ATOM 877 C CA . THR A 1 123 ? -13.626 2.206 -1.475 1.00 96.25 123 THR A CA 1
ATOM 878 C C . THR A 1 123 ? -15.150 2.102 -1.522 1.00 96.25 123 THR A C 1
ATOM 880 O O . THR A 1 123 ? -15.838 2.990 -1.013 1.00 96.25 123 THR A O 1
ATOM 883 N N . GLU A 1 124 ? -15.682 0.999 -2.055 1.00 96.50 124 GLU A N 1
ATOM 884 C CA . GLU A 1 124 ? -17.124 0.725 -2.062 1.00 96.50 124 GLU A CA 1
ATOM 885 C C . GLU A 1 124 ? -17.692 0.608 -0.639 1.00 96.50 124 GLU A C 1
ATOM 887 O O . GLU A 1 124 ? -18.701 1.235 -0.324 1.00 96.50 124 GLU A O 1
ATOM 892 N N . ILE A 1 125 ? -17.019 -0.142 0.242 1.00 96.25 125 ILE A N 1
ATOM 893 C CA . ILE A 1 125 ? -17.462 -0.372 1.628 1.00 96.25 125 ILE A CA 1
ATOM 894 C C . ILE A 1 125 ? -17.478 0.928 2.439 1.00 96.25 125 ILE A C 1
ATOM 896 O O . ILE A 1 125 ? -18.415 1.180 3.197 1.00 96.25 125 ILE A O 1
ATOM 900 N N . HIS A 1 126 ? -16.441 1.753 2.306 1.00 93.62 126 HIS A N 1
ATOM 901 C CA . HIS A 1 126 ? -16.299 2.982 3.083 1.00 93.62 126 HIS A CA 1
ATOM 902 C C . HIS A 1 126 ? -17.038 4.180 2.474 1.00 93.62 126 HIS A C 1
ATOM 904 O O . HIS A 1 126 ? -17.095 5.235 3.108 1.00 93.62 126 HIS A O 1
ATOM 910 N N . GLY A 1 127 ? -17.581 4.049 1.257 1.00 96.06 127 GLY A N 1
ATOM 911 C CA . GLY A 1 127 ? -18.277 5.131 0.557 1.00 96.06 127 GLY A CA 1
ATOM 912 C C . GLY A 1 127 ? -17.385 6.336 0.237 1.00 96.06 127 GLY A C 1
ATOM 913 O O . GLY A 1 127 ? -17.888 7.431 -0.012 1.00 96.06 127 GLY A O 1
ATOM 914 N N . ARG A 1 128 ? -16.058 6.160 0.270 1.00 96.25 128 ARG A N 1
ATOM 915 C CA . ARG A 1 128 ? -15.068 7.180 -0.089 1.00 96.25 128 ARG A CA 1
ATOM 916 C C . ARG A 1 128 ? -13.847 6.537 -0.742 1.00 96.25 128 ARG A C 1
ATOM 918 O O . ARG A 1 128 ? -13.519 5.410 -0.381 1.00 96.25 128 ARG A O 1
ATOM 925 N N . PRO A 1 129 ? -13.125 7.255 -1.620 1.00 95.06 129 PRO A N 1
ATOM 926 C CA . PRO A 1 129 ? -11.889 6.751 -2.206 1.00 95.06 129 PRO A CA 1
ATOM 927 C C . PRO A 1 129 ? -10.867 6.375 -1.131 1.00 95.06 129 PRO A C 1
ATOM 929 O O . PRO A 1 129 ? -10.500 7.210 -0.297 1.00 95.06 129 PRO A O 1
ATOM 932 N N . ILE A 1 130 ? -10.402 5.128 -1.174 1.00 94.56 130 ILE A N 1
ATOM 933 C CA . ILE A 1 130 ? -9.311 4.622 -0.344 1.00 94.56 130 ILE A CA 1
ATOM 934 C C . ILE A 1 130 ? -8.036 4.615 -1.177 1.00 94.56 130 ILE A C 1
ATOM 936 O O . ILE A 1 130 ? -7.976 4.062 -2.274 1.00 94.56 130 ILE A O 1
ATOM 940 N N . THR A 1 131 ? -6.993 5.258 -0.656 1.00 94.56 131 THR A N 1
ATOM 941 C CA . THR A 1 131 ? -5.684 5.247 -1.317 1.00 94.56 131 THR A CA 1
ATOM 942 C C . THR A 1 131 ? -4.969 3.922 -1.073 1.00 94.56 131 THR A C 1
ATOM 944 O O . THR A 1 131 ? -5.205 3.256 -0.070 1.00 94.56 131 THR A O 1
ATOM 947 N N . GLN A 1 132 ? -4.023 3.566 -1.942 1.00 93.56 132 GLN A N 1
ATOM 948 C CA . GLN A 1 132 ? -3.189 2.373 -1.749 1.00 93.56 132 GLN A CA 1
ATOM 949 C C . GLN A 1 132 ? -2.444 2.389 -0.404 1.00 93.56 132 GLN A C 1
ATOM 951 O O . GLN A 1 132 ? -2.318 1.351 0.232 1.00 93.56 132 GLN A O 1
ATOM 956 N N . ALA A 1 133 ? -1.980 3.558 0.051 1.00 92.81 133 ALA A N 1
ATOM 957 C CA . ALA A 1 133 ? -1.308 3.690 1.344 1.00 92.81 133 ALA A CA 1
ATOM 958 C C . ALA A 1 133 ? -2.252 3.357 2.508 1.00 92.81 133 ALA A C 1
ATOM 960 O O . ALA A 1 133 ? -1.899 2.590 3.394 1.00 92.81 133 ALA A O 1
ATOM 961 N N . GLU A 1 134 ? -3.477 3.871 2.458 1.00 94.06 134 GLU A N 1
ATOM 962 C CA . GLU A 1 134 ? -4.492 3.596 3.471 1.00 94.06 134 GLU A CA 1
ATOM 963 C C . GLU A 1 134 ? -4.954 2.130 3.442 1.00 94.06 134 GLU A C 1
ATOM 965 O O . GLU A 1 134 ? -5.038 1.485 4.483 1.00 94.06 134 GLU A O 1
ATOM 970 N N . GLY A 1 135 ? -5.169 1.562 2.251 1.00 95.50 135 GLY A N 1
ATOM 971 C CA . GLY A 1 135 ? -5.468 0.136 2.103 1.00 95.50 135 GLY A CA 1
ATOM 972 C C . GLY A 1 135 ? -4.347 -0.757 2.647 1.00 95.50 135 GLY A C 1
ATOM 973 O O . GLY A 1 135 ? -4.619 -1.796 3.246 1.00 95.50 135 GLY A O 1
ATOM 974 N N . PHE A 1 136 ? -3.091 -0.333 2.495 1.00 95.56 136 PHE A N 1
ATOM 975 C CA . PHE A 1 136 ? -1.932 -1.023 3.057 1.00 95.56 136 PHE A CA 1
ATOM 976 C C . PHE A 1 136 ? -1.897 -0.950 4.593 1.00 95.56 136 PHE A C 1
ATOM 978 O O . PHE A 1 136 ? -1.705 -1.977 5.240 1.00 95.56 136 PHE A O 1
ATOM 985 N N . GLU A 1 137 ? -2.150 0.219 5.187 1.00 94.25 137 GLU A N 1
ATOM 986 C CA . GLU A 1 137 ? -2.253 0.382 6.648 1.00 94.25 137 GLU A CA 1
ATOM 987 C C . GLU A 1 137 ? -3.371 -0.492 7.242 1.00 94.25 137 GLU A C 1
ATOM 989 O O . GLU A 1 137 ? -3.168 -1.174 8.248 1.00 94.25 137 GLU A O 1
ATOM 994 N N . MET A 1 138 ? -4.533 -0.548 6.585 1.00 95.25 138 MET A N 1
ATOM 995 C CA . MET A 1 138 ? -5.643 -1.412 6.998 1.00 95.25 138 MET A CA 1
ATOM 996 C C . MET A 1 138 ? -5.298 -2.902 6.905 1.00 95.25 138 MET A C 1
ATOM 998 O O . MET A 1 138 ? -5.686 -3.677 7.782 1.00 95.25 138 MET A O 1
ATOM 1002 N N . ALA A 1 139 ? -4.576 -3.311 5.858 1.00 95.00 139 ALA A N 1
ATOM 1003 C CA . ALA A 1 139 ? -4.126 -4.689 5.696 1.00 95.00 139 ALA A CA 1
ATOM 1004 C C . ALA A 1 139 ? -3.151 -5.098 6.811 1.00 95.00 139 ALA A C 1
ATOM 1006 O O . ALA A 1 139 ? -3.291 -6.189 7.362 1.00 95.00 139 ALA A O 1
ATOM 1007 N N . ILE A 1 140 ? -2.221 -4.213 7.194 1.00 95.06 140 ILE A N 1
ATOM 1008 C CA . ILE A 1 140 ? -1.325 -4.444 8.337 1.00 95.06 140 ILE A CA 1
ATOM 1009 C C . ILE A 1 140 ? -2.131 -4.578 9.628 1.00 95.06 140 ILE A C 1
ATOM 1011 O O . ILE A 1 140 ? -1.973 -5.572 10.324 1.00 95.06 140 ILE A O 1
ATOM 1015 N N . ALA A 1 141 ? -3.046 -3.651 9.920 1.00 94.31 141 ALA A N 1
ATOM 1016 C CA . ALA A 1 141 ? -3.857 -3.715 11.138 1.00 94.31 141 ALA A CA 1
ATOM 1017 C C . ALA A 1 141 ? -4.737 -4.981 11.206 1.00 94.31 141 ALA A C 1
ATOM 1019 O O . ALA A 1 141 ? -5.030 -5.502 12.284 1.00 94.31 141 ALA A O 1
ATOM 1020 N N . ALA A 1 142 ? -5.194 -5.495 10.060 1.00 93.88 142 ALA A N 1
ATOM 1021 C CA . ALA A 1 142 ? -5.883 -6.781 9.994 1.00 93.88 142 ALA A CA 1
ATOM 1022 C C . ALA A 1 142 ? -4.938 -7.950 10.308 1.00 93.88 142 ALA A C 1
ATOM 1024 O O . ALA A 1 142 ? -5.284 -8.789 11.137 1.00 93.88 142 ALA A O 1
ATOM 1025 N N . LEU A 1 143 ? -3.744 -7.962 9.711 1.00 94.75 143 LEU A N 1
ATOM 1026 C CA . LEU A 1 143 ? -2.738 -8.995 9.947 1.00 94.75 143 LEU A CA 1
ATOM 1027 C C . LEU A 1 143 ? -2.223 -8.984 11.394 1.00 94.75 143 LEU A C 1
ATOM 1029 O O . LEU A 1 143 ? -2.039 -10.040 11.982 1.00 94.75 143 LEU A O 1
ATOM 1033 N N . GLU A 1 144 ? -2.029 -7.813 11.999 1.00 94.31 144 GLU A N 1
ATOM 1034 C CA . GLU A 1 144 ? -1.618 -7.681 13.402 1.00 94.31 144 GLU A CA 1
ATOM 1035 C C . GLU A 1 144 ? -2.652 -8.279 14.359 1.00 94.31 144 GLU A C 1
ATOM 1037 O O . GLU A 1 144 ? -2.279 -8.959 15.314 1.00 94.31 144 GLU A O 1
ATOM 1042 N N . ARG A 1 145 ? -3.949 -8.078 14.084 1.00 94.31 145 ARG A N 1
ATOM 1043 C CA . ARG A 1 145 ? -5.025 -8.726 14.848 1.00 94.31 145 ARG A CA 1
ATOM 1044 C C . ARG A 1 145 ? -4.985 -10.240 14.688 1.00 94.31 145 ARG A C 1
ATOM 1046 O O . ARG A 1 145 ? -5.019 -10.945 15.687 1.00 94.31 145 ARG A O 1
ATOM 1053 N N . GLU A 1 146 ? -4.834 -10.731 13.460 1.00 93.69 146 GLU A N 1
ATOM 1054 C CA . GLU A 1 146 ? -4.733 -12.168 13.190 1.00 93.69 146 GLU A CA 1
ATOM 1055 C C . GLU A 1 146 ? -3.515 -12.799 13.879 1.00 93.69 146 GLU A C 1
ATOM 1057 O O . GLU A 1 146 ? -3.627 -13.869 14.465 1.00 93.69 146 GLU A O 1
ATOM 1062 N N . VAL A 1 147 ? -2.361 -12.127 13.874 1.00 93.31 147 VAL A N 1
ATOM 1063 C CA . VAL A 1 147 ? -1.148 -12.599 14.559 1.00 93.31 147 VAL A CA 1
ATOM 1064 C C . VAL A 1 147 ? -1.320 -12.569 16.079 1.00 93.31 147 VAL A C 1
ATOM 1066 O O . VAL A 1 147 ? -0.887 -13.500 16.754 1.00 93.31 147 VAL A O 1
ATOM 1069 N N . ALA A 1 148 ? -1.969 -11.543 16.632 1.00 90.25 148 ALA A N 1
ATOM 1070 C CA . ALA A 1 148 ? -2.251 -11.466 18.064 1.00 90.25 148 ALA A CA 1
ATOM 1071 C C . ALA A 1 148 ? -3.234 -12.558 18.525 1.00 90.25 148 ALA A C 1
ATOM 1073 O O . ALA A 1 148 ? -3.056 -13.134 19.596 1.00 90.25 148 ALA A O 1
ATOM 1074 N N . GLU A 1 149 ? -4.245 -12.867 17.711 1.00 88.88 149 GLU A N 1
ATOM 1075 C CA . GLU A 1 149 ? -5.244 -13.908 17.982 1.00 88.88 149 GLU A CA 1
ATOM 1076 C C . GLU A 1 149 ? -4.706 -15.325 17.695 1.00 88.88 149 GLU A C 1
ATOM 1078 O O . GLU A 1 149 ? -5.052 -16.284 18.386 1.00 88.88 149 GLU A O 1
ATOM 1083 N N . GLY A 1 150 ? -3.833 -15.462 16.695 1.00 68.12 150 GLY A N 1
ATOM 1084 C CA . GLY A 1 150 ? -3.227 -16.717 16.242 1.00 68.12 150 GLY A CA 1
ATOM 1085 C C . GLY A 1 150 ? -1.930 -17.105 16.958 1.00 68.12 150 GLY A C 1
ATOM 1086 O O . GLY A 1 150 ? -1.546 -18.270 16.906 1.00 68.12 150 GLY A O 1
ATOM 1087 N N . GLY A 1 151 ? -1.281 -16.176 17.668 1.00 56.31 151 GLY A N 1
ATOM 1088 C CA . GLY A 1 151 ? -0.096 -16.423 18.502 1.00 56.31 151 GLY A CA 1
ATOM 1089 C C . GLY A 1 151 ? -0.381 -17.142 19.829 1.00 56.31 151 GLY A C 1
ATOM 1090 O O . GLY A 1 151 ? 0.539 -17.361 20.613 1.00 56.31 151 GLY A O 1
ATOM 1091 N N . ALA A 1 152 ? -1.642 -17.507 20.085 1.00 50.53 152 ALA A N 1
ATOM 1092 C CA . ALA A 1 152 ? -2.090 -18.302 21.230 1.00 50.53 152 ALA A CA 1
ATOM 1093 C C . ALA A 1 152 ? -2.364 -19.779 20.869 1.00 50.53 152 ALA A C 1
ATOM 1095 O O . ALA A 1 152 ? -3.233 -20.414 21.475 1.00 50.53 152 ALA A O 1
ATOM 1096 N N . LYS A 1 153 ? -1.661 -20.325 19.871 1.00 47.97 153 LYS A N 1
ATOM 1097 C CA . LYS A 1 153 ? -1.678 -21.756 19.542 1.00 47.97 153 LYS A CA 1
ATOM 1098 C C . LYS A 1 153 ? -0.287 -22.361 19.597 1.00 47.97 153 LYS A C 1
ATOM 1100 O O . LYS A 1 153 ? 0.643 -21.734 19.049 1.00 47.97 153 LYS A O 1
#